Protein AF-A0A7V9Z8E1-F1 (afdb_monomer_lite)

Organism: NCBI:txid247480

InterPro domains:
  IPR007346 Endonuclease I [PF04231] (2-60)
  IPR007346 Endonuclease I [PTHR33607] (2-66)
  IPR044925 His-Me finger superfamily [SSF54060] (1-59)

Secondary structure (DSSP, 8-state):
-HHHHHH-TTTS-HHHHTT--HHHHHHHHHHSPPPHHHHHHHHHHHHHHS---HHHH-TTHHHHPPP-----

Foldseek 3Di:
DVQCLAPPLPPDDLVCLVVDDLVVVLVVCVVDPDDPVNVVVQVVVCVVPVDGRVCNVPVCVSVVDDRPNPPD

Structure (mmCIF, N/CA/C/O backbone):
data_AF-A0A7V9Z8E1-F1
#
_entry.id   AF-A0A7V9Z8E1-F1
#
loop_
_atom_site.group_PDB
_atom_site.id
_atom_site.type_symbol
_atom_site.label_atom_id
_atom_site.label_alt_id
_atom_site.label_comp_id
_atom_site.label_asym_id
_atom_site.label_entity_id
_atom_site.label_seq_id
_atom_site.pdbx_PDB_ins_code
_atom_site.Cartn_x
_atom_site.Cartn_y
_atom_site.Cartn_z
_atom_site.occupancy
_atom_site.B_iso_or_equiv
_atom_site.auth_seq_id
_atom_site.auth_comp_id
_atom_site.auth_asym_id
_atom_site.auth_atom_id
_atom_site.pdbx_PDB_model_num
ATOM 1 N N . MET A 1 1 ? 1.278 -2.139 3.625 1.00 91.06 1 MET A N 1
ATOM 2 C CA . MET A 1 1 ? 0.330 -1.760 4.698 1.00 91.06 1 MET A CA 1
ATOM 3 C C . MET A 1 1 ? -0.867 -0.988 4.151 1.00 91.06 1 MET A C 1
ATOM 5 O O . MET A 1 1 ? -1.976 -1.472 4.320 1.00 91.06 1 MET A O 1
ATOM 9 N N . LEU A 1 2 ? -0.660 0.120 3.423 1.00 95.56 2 LEU A N 1
ATOM 10 C CA . LEU A 1 2 ? -1.728 0.954 2.834 1.00 95.56 2 LEU A CA 1
ATOM 11 C C . LEU A 1 2 ? -2.843 0.147 2.133 1.00 95.56 2 LEU A C 1
ATOM 13 O O . LEU A 1 2 ? -4.020 0.375 2.389 1.00 95.56 2 LEU A 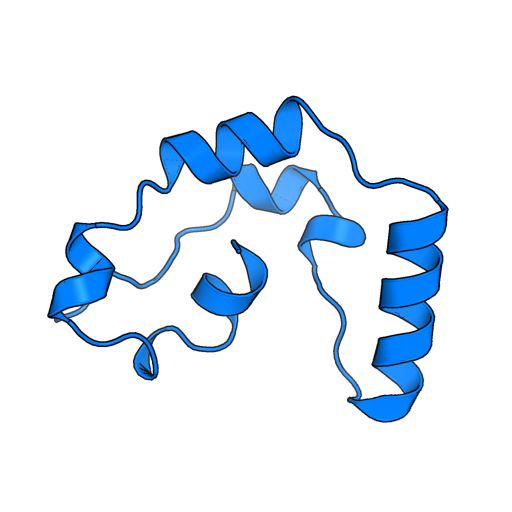O 1
ATOM 17 N N . TYR A 1 3 ? -2.496 -0.870 1.333 1.00 95.50 3 TYR A N 1
ATOM 18 C CA . TYR A 1 3 ? -3.490 -1.739 0.683 1.00 95.50 3 TYR A CA 1
ATOM 19 C C . TYR A 1 3 ? -4.454 -2.431 1.654 1.00 95.50 3 TYR A C 1
ATOM 21 O O . TYR A 1 3 ? -5.650 -2.473 1.393 1.00 95.50 3 TYR A O 1
ATOM 29 N N . PHE A 1 4 ? -3.962 -2.942 2.784 1.00 93.50 4 PHE A N 1
ATOM 30 C CA . PHE A 1 4 ? -4.813 -3.602 3.777 1.00 93.50 4 PHE A CA 1
ATOM 31 C C . PHE A 1 4 ? -5.761 -2.614 4.452 1.00 93.50 4 PHE A C 1
ATOM 33 O O . PHE A 1 4 ? -6.918 -2.948 4.683 1.00 93.50 4 PHE A O 1
ATOM 40 N N . LEU A 1 5 ? -5.292 -1.389 4.700 1.00 93.69 5 LEU A N 1
ATOM 41 C CA . LEU A 1 5 ? -6.110 -0.316 5.268 1.00 93.69 5 LEU A CA 1
ATOM 42 C C . LEU A 1 5 ? -7.252 0.081 4.328 1.00 93.69 5 LEU A C 1
ATOM 44 O O . LEU A 1 5 ? -8.357 0.352 4.784 1.00 93.69 5 LEU A O 1
ATOM 48 N N . LEU A 1 6 ? -6.988 0.083 3.019 1.00 93.00 6 LEU A N 1
ATOM 49 C CA . LEU A 1 6 ? -7.993 0.342 1.991 1.00 93.00 6 LEU A CA 1
ATOM 50 C C . LEU A 1 6 ? -8.965 -0.832 1.825 1.00 93.00 6 LEU A C 1
ATOM 52 O O . LEU A 1 6 ? -10.173 -0.636 1.737 1.00 93.00 6 LEU A O 1
ATOM 56 N N . ARG A 1 7 ? -8.440 -2.057 1.738 1.00 92.94 7 ARG A N 1
ATOM 57 C CA . ARG A 1 7 ? -9.220 -3.242 1.368 1.00 92.94 7 ARG A CA 1
ATOM 58 C C . ARG A 1 7 ? -10.051 -3.797 2.525 1.00 92.94 7 ARG A C 1
ATOM 60 O O . ARG A 1 7 ? -11.122 -4.342 2.274 1.00 92.94 7 ARG A O 1
ATOM 67 N N . TYR A 1 8 ? -9.562 -3.676 3.758 1.00 92.12 8 TYR A N 1
ATOM 68 C CA . TYR A 1 8 ? -10.152 -4.307 4.942 1.00 92.12 8 TYR A CA 1
ATOM 69 C C . TYR A 1 8 ? -10.267 -3.344 6.139 1.00 92.12 8 TYR A C 1
ATOM 71 O O . TYR A 1 8 ? -9.816 -3.671 7.239 1.00 92.12 8 TYR A O 1
ATOM 79 N N . PRO A 1 9 ? -10.876 -2.156 5.985 1.00 88.81 9 PRO A N 1
ATOM 80 C CA . PRO A 1 9 ? -10.925 -1.164 7.064 1.00 88.81 9 PRO A CA 1
ATOM 81 C C . PRO A 1 9 ? -11.681 -1.658 8.308 1.00 88.81 9 PRO A C 1
ATOM 83 O O . PRO A 1 9 ? -11.349 -1.290 9.437 1.00 88.81 9 PRO A O 1
ATOM 86 N N . ASN A 1 10 ? -12.665 -2.541 8.115 1.00 89.69 10 ASN A N 1
ATOM 87 C CA . ASN A 1 10 ? -13.497 -3.072 9.193 1.00 89.69 10 ASN A CA 1
ATOM 88 C C . ASN A 1 10 ? -12.852 -4.242 9.946 1.00 89.69 10 ASN A C 1
ATOM 90 O O . ASN A 1 10 ? -13.156 -4.426 11.122 1.00 89.69 10 ASN A O 1
ATOM 94 N N . GLU A 1 11 ? -11.912 -4.954 9.321 1.00 91.19 11 GLU A N 1
ATOM 95 C CA . GLU A 1 11 ? -11.226 -6.112 9.919 1.00 91.19 11 GLU A CA 1
ATOM 96 C C . GLU A 1 11 ? -10.118 -5.700 10.900 1.00 91.19 11 GLU A C 1
ATOM 98 O O . GLU A 1 11 ? -9.615 -6.499 11.688 1.00 91.19 11 GLU A O 1
ATOM 103 N N . ILE A 1 12 ? -9.724 -4.425 10.883 1.00 88.12 12 ILE A N 1
ATOM 104 C CA . ILE A 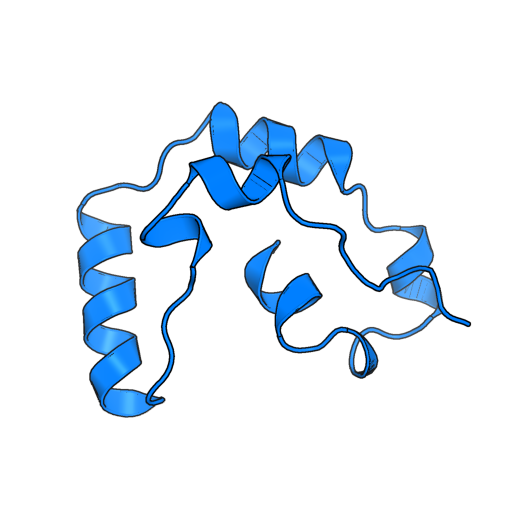1 12 ? -8.711 -3.895 11.793 1.00 88.12 12 ILE A CA 1
ATOM 105 C C . ILE A 1 12 ? -9.374 -3.608 13.138 1.00 88.12 12 ILE A C 1
ATOM 107 O O . ILE A 1 12 ? -10.232 -2.727 13.246 1.00 88.12 12 ILE A O 1
ATOM 111 N N . GLY A 1 13 ? -8.939 -4.312 14.185 1.00 87.62 13 GLY A N 1
ATOM 112 C CA . GLY A 1 13 ? -9.426 -4.098 15.547 1.00 87.62 13 GLY A CA 1
ATOM 113 C C . GLY A 1 13 ? -9.244 -2.648 16.013 1.00 87.62 13 GLY A C 1
ATOM 114 O O . GLY A 1 13 ? -8.201 -2.032 15.787 1.00 87.62 13 GLY A O 1
ATOM 115 N N . LYS A 1 14 ? -10.250 -2.093 16.704 1.00 86.06 14 LYS A N 1
ATOM 116 C CA . LYS A 1 14 ? -10.276 -0.68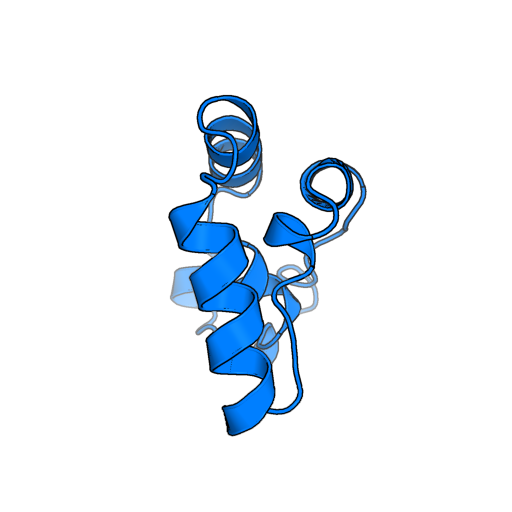0 17.142 1.00 86.06 14 LYS A CA 1
ATOM 117 C C . LYS A 1 14 ? -9.027 -0.256 17.933 1.00 86.06 14 LYS A C 1
ATOM 119 O O . LYS A 1 14 ? -8.549 0.863 17.764 1.00 86.06 14 LYS A O 1
ATOM 124 N N . SER A 1 15 ? -8.480 -1.149 18.762 1.00 88.12 15 SER A N 1
ATOM 125 C CA . SER A 1 15 ? -7.255 -0.911 19.543 1.00 88.12 15 SER A CA 1
ATOM 126 C C . SER A 1 15 ? -6.013 -0.699 18.671 1.00 88.12 15 SER A C 1
ATOM 128 O O . SER A 1 15 ? -5.103 0.028 19.069 1.00 88.12 15 SER A O 1
ATOM 130 N N . PHE A 1 16 ? -5.980 -1.303 17.482 1.00 87.12 16 PHE A N 1
ATOM 131 C CA . PHE A 1 16 ? -4.894 -1.153 16.520 1.00 87.12 16 PHE A CA 1
ATOM 132 C C . PHE A 1 16 ? -5.079 0.070 15.628 1.00 87.12 16 PHE A C 1
ATOM 134 O O . PHE A 1 16 ? -4.084 0.709 15.310 1.00 87.12 16 PHE A O 1
ATOM 141 N N . ARG A 1 17 ? -6.319 0.462 15.291 1.00 87.69 17 ARG A N 1
ATOM 142 C CA . ARG A 1 17 ? -6.588 1.637 14.434 1.00 87.69 17 ARG A CA 1
ATOM 143 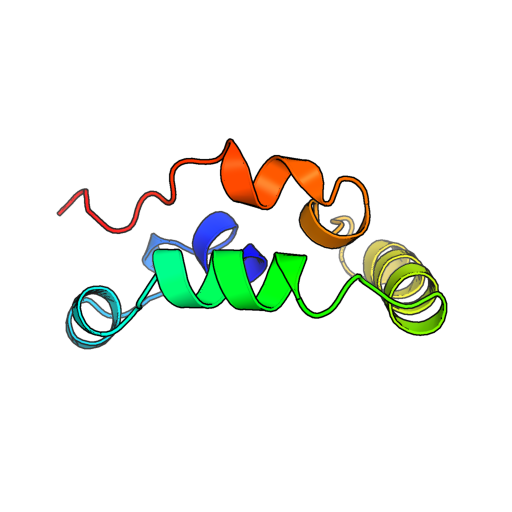C C . ARG A 1 17 ? -5.894 2.903 14.938 1.00 87.69 17 ARG A C 1
ATOM 145 O O . ARG A 1 17 ? -5.258 3.598 14.159 1.00 87.69 17 ARG A O 1
ATOM 152 N N . LYS A 1 18 ? -5.940 3.146 16.253 1.00 85.06 18 LYS A N 1
ATOM 153 C CA . LYS A 1 18 ? -5.299 4.308 16.899 1.00 85.06 18 LYS A CA 1
ATOM 154 C C . LYS A 1 18 ? -3.766 4.286 16.866 1.00 85.06 18 LYS A C 1
ATOM 156 O O . LYS A 1 18 ? -3.150 5.303 17.146 1.00 85.06 18 LYS A O 1
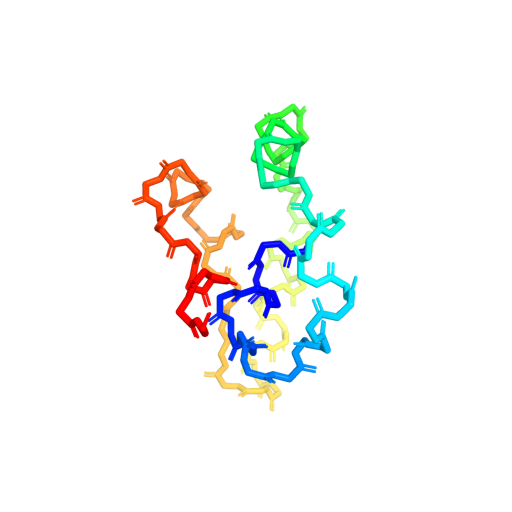ATOM 161 N N . LYS A 1 19 ? -3.155 3.134 16.577 1.00 91.19 19 LYS A N 1
ATOM 162 C CA . LYS A 1 19 ? -1.696 2.956 16.509 1.00 91.19 19 LYS A CA 1
ATOM 163 C C . LYS A 1 19 ? -1.156 3.043 15.081 1.00 91.19 19 LYS A C 1
ATOM 165 O O . LYS A 1 19 ? 0.052 2.953 14.892 1.00 91.19 19 LYS A O 1
ATOM 170 N N . ILE A 1 20 ? -2.031 3.152 14.082 1.00 91.94 20 ILE A N 1
ATOM 171 C CA . ILE A 1 20 ? -1.628 3.222 12.680 1.00 91.94 20 ILE A CA 1
ATOM 172 C C . ILE A 1 20 ? -1.266 4.668 12.352 1.00 91.94 20 ILE A C 1
ATOM 174 O O . ILE A 1 20 ? -2.124 5.547 12.347 1.00 91.94 20 ILE A O 1
ATOM 178 N N . ASP A 1 21 ? 0.005 4.887 12.040 1.00 94.50 21 ASP A N 1
ATOM 179 C CA . ASP A 1 21 ? 0.530 6.169 11.581 1.00 94.50 21 ASP A CA 1
ATOM 180 C C . ASP A 1 21 ? 0.465 6.235 10.046 1.00 94.50 21 ASP A C 1
ATOM 182 O O . ASP A 1 21 ? 1.335 5.724 9.339 1.00 94.50 21 ASP A O 1
ATOM 186 N N . ILE A 1 22 ? -0.621 6.806 9.517 1.00 93.81 22 ILE A N 1
ATOM 187 C CA . ILE A 1 22 ? -0.818 6.959 8.066 1.00 93.81 22 ILE A CA 1
ATOM 188 C C . ILE A 1 22 ? 0.246 7.861 7.429 1.00 93.81 22 ILE A C 1
ATOM 190 O O . ILE A 1 22 ? 0.811 7.433 6.419 1.00 93.81 22 ILE A O 1
ATOM 194 N N . PRO A 1 23 ? 0.567 9.049 7.983 1.00 94.88 23 PRO A N 1
ATOM 195 C CA . PRO A 1 23 ? 1.653 9.877 7.463 1.00 94.88 23 PRO A CA 1
ATOM 196 C C . PRO A 1 23 ? 2.982 9.128 7.322 1.00 94.88 23 PRO A C 1
ATOM 198 O O . PRO A 1 23 ? 3.627 9.235 6.280 1.00 94.88 23 PRO A O 1
ATOM 201 N N . LEU A 1 24 ? 3.367 8.319 8.317 1.00 96.50 24 LEU A N 1
ATOM 202 C CA . LEU A 1 24 ? 4.586 7.509 8.246 1.00 96.50 24 LEU A CA 1
ATOM 203 C C . LEU A 1 24 ? 4.542 6.496 7.096 1.00 96.50 24 LEU A C 1
ATOM 205 O O . LEU A 1 24 ? 5.513 6.356 6.356 1.00 96.50 24 LEU A O 1
ATOM 209 N N . LEU A 1 25 ? 3.415 5.800 6.919 1.00 96.69 25 LEU A N 1
ATOM 210 C CA . LEU A 1 25 ? 3.260 4.815 5.846 1.00 96.69 25 LEU A CA 1
ATOM 211 C C . LEU A 1 25 ? 3.288 5.451 4.451 1.00 96.69 25 LEU A C 1
ATOM 213 O O . LEU A 1 25 ? 3.829 4.843 3.529 1.00 96.69 25 LEU A O 1
ATOM 217 N N . ILE A 1 26 ? 2.717 6.649 4.293 1.00 96.75 26 ILE A N 1
ATOM 218 C CA . ILE A 1 26 ? 2.792 7.416 3.040 1.00 96.75 26 ILE A CA 1
ATOM 219 C C . ILE A 1 26 ? 4.238 7.842 2.778 1.00 96.75 26 ILE A C 1
ATOM 221 O O . ILE A 1 26 ? 4.744 7.622 1.680 1.00 96.75 26 ILE A O 1
ATOM 225 N N . ARG A 1 27 ? 4.933 8.365 3.796 1.00 97.69 27 ARG A N 1
ATOM 226 C CA . ARG A 1 27 ? 6.341 8.761 3.688 1.00 97.69 27 ARG A CA 1
ATOM 227 C C . ARG A 1 27 ? 7.234 7.594 3.264 1.00 97.69 27 ARG A C 1
ATOM 229 O O . ARG A 1 27 ? 8.013 7.734 2.329 1.00 97.69 27 ARG A O 1
ATOM 236 N N . TRP A 1 28 ? 7.104 6.430 3.900 1.00 98.19 28 TRP A N 1
ATOM 237 C CA . TRP A 1 28 ? 7.871 5.245 3.500 1.00 98.19 28 TRP A CA 1
ATOM 238 C C . TRP A 1 28 ? 7.565 4.806 2.070 1.00 98.19 28 TRP A C 1
ATOM 240 O O . TRP A 1 28 ? 8.472 4.414 1.346 1.00 98.19 28 TRP A O 1
ATOM 250 N N . HIS A 1 29 ? 6.307 4.888 1.636 1.00 97.56 29 HIS A N 1
ATOM 251 C CA . HIS A 1 29 ? 5.938 4.555 0.259 1.00 97.56 29 HIS A CA 1
ATOM 252 C C . HIS A 1 29 ? 6.614 5.477 -0.774 1.00 97.56 29 HIS A C 1
ATOM 254 O O . HIS A 1 29 ? 6.983 5.017 -1.852 1.00 97.56 29 HIS A O 1
ATOM 260 N N . GLN A 1 30 ? 6.820 6.755 -0.438 1.00 96.94 30 GLN A N 1
ATOM 261 C CA . GLN A 1 30 ? 7.554 7.714 -1.275 1.00 96.94 30 GLN A CA 1
ATOM 262 C C . GLN A 1 30 ? 9.072 7.473 -1.249 1.00 96.94 30 GLN A C 1
ATOM 264 O O . GLN A 1 30 ? 9.718 7.508 -2.293 1.00 96.94 30 GLN A O 1
ATOM 269 N N . GLU A 1 31 ? 9.642 7.233 -0.063 1.00 98.25 31 GLU A N 1
ATOM 270 C CA . GLU A 1 31 ? 11.084 7.000 0.120 1.00 98.25 31 GLU A CA 1
ATOM 271 C C . GLU A 1 31 ? 11.550 5.686 -0.526 1.00 98.25 31 GLU A C 1
ATOM 273 O O . GLU A 1 31 ? 12.694 5.589 -0.973 1.00 98.25 31 GLU A O 1
ATOM 278 N N . PHE A 1 32 ? 10.661 4.691 -0.619 1.00 97.81 32 PHE A N 1
ATOM 279 C CA . PHE A 1 32 ? 10.953 3.365 -1.161 1.00 97.81 32 PHE A CA 1
ATOM 280 C C . PHE A 1 32 ? 9.976 2.992 -2.291 1.00 97.81 32 PHE A C 1
ATOM 282 O O . PHE A 1 32 ? 9.013 2.254 -2.061 1.00 97.81 32 PHE A O 1
ATOM 289 N N . PRO A 1 33 ? 10.216 3.469 -3.529 1.00 96.69 33 PRO A N 1
ATOM 290 C CA . PRO A 1 33 ? 9.366 3.153 -4.671 1.00 96.69 33 PRO A CA 1
ATOM 291 C C . PRO A 1 33 ? 9.303 1.653 -4.972 1.00 96.69 33 PRO A C 1
ATOM 293 O O . PRO A 1 33 ? 10.297 0.934 -4.858 1.00 96.69 33 PRO A O 1
ATOM 296 N N . ALA A 1 34 ? 8.141 1.199 -5.451 1.00 97.12 34 ALA A N 1
ATOM 297 C CA . ALA A 1 34 ? 7.922 -0.199 -5.804 1.00 97.12 34 ALA A CA 1
ATOM 298 C C . ALA A 1 34 ? 8.902 -0.685 -6.883 1.00 97.12 34 ALA A C 1
ATOM 300 O O . ALA A 1 34 ? 9.007 -0.127 -7.983 1.00 97.12 34 ALA A O 1
ATOM 301 N N . THR A 1 35 ? 9.568 -1.792 -6.585 1.00 98.25 35 THR A N 1
ATOM 302 C CA . THR A 1 35 ? 10.519 -2.451 -7.477 1.00 98.25 35 THR A CA 1
ATOM 303 C C . THR A 1 35 ? 9.821 -3.193 -8.623 1.00 98.25 35 THR A C 1
ATOM 305 O O . THR A 1 35 ? 8.625 -3.496 -8.583 1.00 98.25 35 THR A O 1
ATOM 308 N N . ILE A 1 36 ? 10.585 -3.563 -9.658 1.00 98.25 36 ILE A N 1
ATOM 309 C CA . ILE A 1 36 ? 10.088 -4.418 -10.754 1.00 98.25 36 ILE A CA 1
ATOM 310 C C . ILE A 1 36 ? 9.573 -5.759 -10.215 1.00 98.25 36 ILE A C 1
ATOM 312 O O . ILE A 1 36 ? 8.524 -6.240 -10.644 1.00 98.25 36 ILE A O 1
ATOM 316 N N . TYR A 1 37 ? 10.276 -6.342 -9.241 1.00 98.44 37 TYR A N 1
ATOM 317 C CA . TYR A 1 37 ? 9.855 -7.587 -8.606 1.00 98.44 37 TYR A CA 1
ATOM 318 C C . TYR A 1 37 ? 8.478 -7.448 -7.942 1.00 98.44 37 TYR A C 1
ATOM 320 O O . TYR A 1 37 ? 7.609 -8.298 -8.135 1.00 98.44 37 TYR A O 1
ATOM 328 N N . GLU A 1 38 ? 8.234 -6.355 -7.217 1.00 98.31 38 GLU A N 1
ATOM 329 C CA . GLU A 1 38 ? 6.936 -6.105 -6.586 1.00 98.31 38 GLU A CA 1
ATOM 330 C C . GLU A 1 38 ? 5.812 -5.906 -7.605 1.00 98.31 38 GLU A C 1
ATOM 332 O O . GLU A 1 38 ? 4.704 -6.399 -7.386 1.00 98.31 38 GLU A O 1
ATOM 337 N N . LYS A 1 39 ? 6.095 -5.269 -8.748 1.00 98.25 39 LYS A N 1
ATOM 338 C CA . LYS A 1 39 ? 5.140 -5.138 -9.860 1.00 98.25 39 LYS A CA 1
ATOM 339 C C . LYS A 1 39 ? 4.781 -6.496 -10.465 1.00 98.25 39 LYS A C 1
ATOM 341 O O . LYS A 1 39 ? 3.598 -6.793 -10.635 1.00 98.25 39 LYS A O 1
ATOM 346 N N . HIS A 1 40 ? 5.773 -7.351 -10.727 1.00 98.44 40 HIS A N 1
ATOM 347 C CA . HIS A 1 40 ? 5.534 -8.718 -11.203 1.00 98.44 40 HIS A CA 1
ATOM 348 C C . HIS A 1 40 ? 4.750 -9.544 -10.185 1.00 98.44 40 HIS A C 1
ATOM 350 O O . HIS A 1 40 ? 3.804 -10.239 -10.549 1.00 98.44 40 HIS A O 1
ATOM 356 N N . ARG A 1 41 ? 5.084 -9.424 -8.898 1.00 98.25 41 ARG A N 1
ATOM 357 C CA . ARG A 1 41 ? 4.348 -10.094 -7.826 1.00 98.25 41 ARG A CA 1
ATOM 358 C C . ARG A 1 41 ? 2.895 -9.614 -7.747 1.00 98.25 41 ARG A C 1
ATOM 360 O O . ARG A 1 41 ? 2.008 -10.449 -7.605 1.00 98.25 41 ARG A O 1
ATOM 367 N N . ASN A 1 42 ? 2.636 -8.309 -7.869 1.00 98.25 42 ASN A N 1
ATOM 368 C CA . ASN A 1 42 ? 1.276 -7.755 -7.899 1.00 98.25 42 ASN A CA 1
ATOM 369 C C . ASN A 1 42 ? 0.464 -8.326 -9.075 1.00 98.25 42 ASN A C 1
ATOM 371 O O . ASN A 1 42 ? -0.695 -8.698 -8.908 1.00 98.25 42 ASN A O 1
ATOM 375 N N . TYR A 1 43 ? 1.096 -8.471 -10.245 1.00 98.06 43 TYR A N 1
ATOM 376 C CA . TYR A 1 43 ? 0.478 -9.085 -11.422 1.00 98.06 43 TYR A CA 1
ATOM 377 C C . TYR A 1 43 ? 0.212 -10.587 -11.250 1.00 98.06 43 TYR A C 1
ATOM 379 O O . TYR A 1 43 ? -0.871 -11.058 -11.576 1.00 98.06 43 TYR A O 1
ATOM 387 N N . ALA A 1 44 ? 1.159 -11.342 -10.691 1.00 98.31 44 ALA A N 1
ATOM 388 C CA . ALA A 1 44 ? 0.980 -12.772 -10.441 1.00 98.31 44 ALA A CA 1
ATOM 389 C C . ALA A 1 44 ? -0.153 -13.041 -9.435 1.00 98.31 44 ALA A C 1
ATOM 391 O O . ALA A 1 44 ? -0.984 -13.920 -9.652 1.00 98.31 44 ALA A O 1
ATOM 392 N N . ILE A 1 45 ? -0.226 -12.247 -8.361 1.00 97.88 45 ILE A N 1
ATOM 393 C CA . ILE A 1 45 ? -1.291 -12.352 -7.352 1.00 97.88 45 ILE A CA 1
ATOM 394 C C . ILE A 1 45 ? -2.666 -12.056 -7.961 1.00 97.88 45 ILE A C 1
ATOM 396 O O . ILE A 1 45 ? -3.636 -12.725 -7.604 1.00 97.88 45 ILE A O 1
ATOM 400 N N . PHE A 1 46 ? -2.756 -11.119 -8.910 1.00 98.06 46 PHE A N 1
ATOM 401 C CA . PHE A 1 46 ? -4.011 -10.808 -9.595 1.00 98.06 46 PHE A CA 1
ATOM 402 C C . PHE A 1 46 ? -4.639 -12.029 -10.276 1.00 98.06 46 PHE A C 1
ATOM 404 O O . PHE A 1 46 ? -5.847 -12.210 -10.169 1.00 98.06 46 PHE A O 1
ATOM 411 N N . PHE A 1 47 ? -3.851 -12.913 -10.893 1.00 98.06 47 PHE A N 1
ATOM 412 C CA . PHE A 1 47 ? -4.395 -14.134 -11.505 1.00 98.06 47 PHE A CA 1
ATOM 413 C C . PHE A 1 47 ? -4.986 -15.123 -10.497 1.00 98.06 47 PHE A C 1
ATOM 415 O O . PHE A 1 47 ? -5.798 -15.961 -10.874 1.00 98.06 47 PHE A O 1
ATOM 422 N N . ILE A 1 48 ? -4.593 -15.029 -9.225 1.00 97.62 48 ILE A N 1
ATOM 423 C CA . ILE A 1 48 ? -5.079 -15.904 -8.154 1.00 97.62 48 ILE A CA 1
ATOM 424 C C . ILE A 1 48 ? -6.275 -15.265 -7.436 1.00 97.62 48 ILE A C 1
ATOM 426 O O . ILE A 1 48 ? -7.242 -15.948 -7.116 1.00 97.62 48 ILE A O 1
ATOM 430 N N . GLN A 1 49 ? -6.207 -13.961 -7.152 1.00 97.38 49 GLN A N 1
ATOM 431 C CA . GLN A 1 49 ? -7.152 -13.268 -6.264 1.00 97.38 49 GLN A CA 1
ATOM 432 C C . GLN A 1 49 ? -8.147 -12.353 -6.995 1.00 97.38 49 GLN A C 1
ATOM 434 O O . GLN A 1 49 ? -9.120 -11.902 -6.391 1.00 97.38 49 GLN A O 1
ATOM 439 N N . GLY A 1 50 ? -7.902 -12.038 -8.269 1.00 97.38 50 GLY A N 1
ATOM 440 C CA . GLY A 1 50 ? -8.742 -11.154 -9.083 1.00 97.38 50 GLY A CA 1
ATOM 441 C C . GLY A 1 50 ? -8.658 -9.665 -8.724 1.00 97.38 50 GLY A C 1
ATOM 442 O O . GLY A 1 50 ? -9.413 -8.862 -9.266 1.00 97.38 50 GLY A O 1
ATOM 443 N N . ASN A 1 51 ? -7.761 -9.260 -7.821 1.00 97.06 51 ASN A N 1
ATOM 444 C CA . ASN A 1 51 ? -7.544 -7.866 -7.433 1.00 97.06 51 ASN A CA 1
ATOM 445 C C . ASN A 1 51 ? -6.054 -7.492 -7.471 1.00 97.06 51 ASN A C 1
ATOM 447 O O . ASN A 1 51 ? -5.174 -8.348 -7.419 1.00 97.06 51 ASN A O 1
ATOM 451 N N . ARG A 1 52 ? -5.778 -6.191 -7.593 1.00 97.31 52 ARG A N 1
ATOM 452 C CA . ARG A 1 52 ? -4.424 -5.623 -7.594 1.00 97.31 52 ARG A CA 1
ATOM 453 C C . ARG A 1 52 ? -4.273 -4.625 -6.461 1.00 97.31 52 ARG A C 1
ATOM 455 O O . ARG A 1 52 ? -5.236 -3.956 -6.087 1.00 97.31 52 ARG A O 1
ATOM 462 N N . ASN A 1 53 ? -3.058 -4.504 -5.938 1.00 97.94 53 ASN A N 1
ATOM 463 C CA . ASN A 1 53 ? -2.709 -3.415 -5.039 1.00 97.94 53 ASN A CA 1
ATOM 464 C C . ASN A 1 53 ? -2.549 -2.115 -5.855 1.00 97.94 53 ASN A C 1
ATOM 466 O O . ASN A 1 53 ? -1.563 -1.994 -6.589 1.00 97.94 53 ASN A O 1
ATOM 470 N N . PRO A 1 54 ? -3.457 -1.131 -5.709 1.00 97.25 54 PRO A N 1
ATOM 471 C CA . PRO A 1 54 ? -3.428 0.087 -6.512 1.00 97.25 54 PRO A CA 1
ATOM 472 C C . PRO A 1 54 ? -2.191 0.944 -6.232 1.00 97.25 54 PRO A C 1
ATOM 474 O O . PRO A 1 54 ? -1.746 1.656 -7.118 1.00 97.25 54 PRO A O 1
ATOM 477 N N . PHE A 1 55 ? -1.587 0.838 -5.046 1.00 98.00 55 PHE A N 1
ATOM 478 C CA . PHE A 1 55 ? -0.389 1.603 -4.691 1.00 98.00 55 PHE A CA 1
ATOM 479 C C . PHE A 1 55 ? 0.883 1.083 -5.383 1.00 98.00 55 PHE A C 1
ATOM 481 O O . PHE A 1 55 ? 1.875 1.798 -5.438 1.0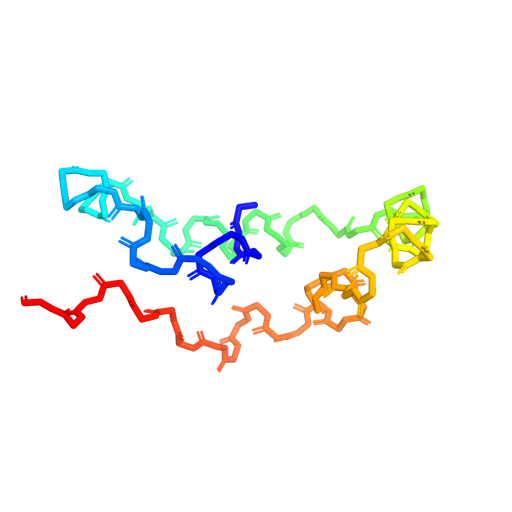0 98.00 55 PHE A O 1
ATOM 488 N N . ILE A 1 56 ? 0.871 -0.146 -5.919 1.00 98.06 56 ILE A N 1
ATOM 489 C CA . ILE A 1 56 ? 1.969 -0.666 -6.757 1.00 98.06 56 ILE A CA 1
ATOM 490 C C . ILE A 1 56 ? 1.802 -0.217 -8.214 1.00 98.06 56 ILE A C 1
ATOM 492 O O . ILE A 1 56 ? 2.793 0.039 -8.898 1.00 98.06 56 ILE A O 1
ATOM 496 N N . ASP A 1 57 ? 0.557 -0.131 -8.683 1.00 97.06 57 ASP A N 1
ATOM 497 C CA . ASP A 1 57 ? 0.246 0.206 -10.075 1.00 97.06 57 ASP A CA 1
ATOM 498 C C . ASP A 1 57 ? 0.232 1.717 -10.323 1.00 97.06 57 ASP A C 1
ATOM 500 O O . ASP A 1 57 ? 0.670 2.165 -11.379 1.00 97.06 57 ASP A O 1
ATOM 504 N N . VAL A 1 58 ? -0.249 2.489 -9.346 1.00 97.00 58 VAL A N 1
ATOM 505 C CA . VAL A 1 58 ? -0.373 3.952 -9.384 1.00 97.00 58 VAL A CA 1
ATOM 506 C C . VAL A 1 58 ? 0.107 4.517 -8.037 1.00 97.00 58 VAL A C 1
ATOM 508 O O . VAL A 1 58 ? -0.705 4.757 -7.133 1.00 97.00 58 VAL A O 1
ATOM 511 N N . PRO A 1 59 ? 1.432 4.671 -7.843 1.00 96.44 59 PRO A N 1
ATOM 512 C CA . PRO A 1 59 ? 2.015 5.075 -6.563 1.00 96.44 59 PRO A CA 1
ATOM 513 C C . PRO A 1 59 ? 1.454 6.386 -5.998 1.00 96.44 59 PRO A C 1
ATOM 515 O O . PRO A 1 59 ? 1.316 6.510 -4.782 1.00 96.44 59 PRO A O 1
ATOM 518 N N . GLU A 1 60 ? 1.057 7.322 -6.862 1.00 95.94 60 GLU A N 1
ATOM 519 C CA . GLU A 1 60 ? 0.539 8.650 -6.510 1.00 95.94 60 GLU A CA 1
ATOM 520 C C . GLU A 1 60 ? -0.798 8.586 -5.754 1.00 95.94 60 GLU A C 1
ATOM 522 O O . GLU A 1 60 ? -1.194 9.545 -5.089 1.00 95.94 60 GLU A O 1
ATOM 527 N N . LEU A 1 61 ? -1.512 7.455 -5.819 1.00 96.31 61 LEU A N 1
ATOM 528 C CA . LEU A 1 61 ? -2.740 7.261 -5.049 1.00 96.31 61 LEU A CA 1
ATOM 529 C C . LEU A 1 61 ? -2.489 7.250 -3.540 1.00 96.31 61 LEU A C 1
ATOM 531 O O . LEU A 1 61 ? -3.410 7.559 -2.786 1.00 96.31 61 LEU A O 1
ATOM 535 N N . ALA A 1 62 ? -1.276 6.922 -3.084 1.00 94.88 62 ALA A N 1
ATOM 536 C CA . ALA A 1 62 ? -0.954 6.902 -1.657 1.00 94.88 62 ALA A CA 1
ATOM 537 C C . ALA A 1 62 ? -1.178 8.270 -0.988 1.00 94.88 62 ALA A C 1
ATOM 539 O O . ALA A 1 62 ? -1.639 8.320 0.147 1.00 94.88 62 ALA A O 1
ATOM 540 N N . GLU A 1 63 ? -0.922 9.364 -1.708 1.00 92.88 63 GLU A N 1
ATOM 541 C CA . GLU A 1 63 ? -1.072 10.739 -1.208 1.00 92.88 63 GLU A CA 1
ATOM 542 C C . GLU A 1 63 ? -2.494 11.292 -1.363 1.00 92.88 63 GLU A C 1
ATOM 544 O O . GLU A 1 63 ? -2.878 12.233 -0.675 1.00 92.88 63 GLU A O 1
ATOM 549 N N . ARG A 1 64 ? -3.282 10.728 -2.287 1.00 92.50 64 ARG A N 1
ATOM 550 C CA . ARG A 1 64 ? -4.606 11.255 -2.664 1.00 92.50 64 ARG A CA 1
ATOM 551 C C . ARG A 1 64 ? -5.765 10.561 -1.955 1.00 92.50 64 ARG A C 1
ATOM 553 O O . ARG A 1 64 ? -6.893 11.044 -2.011 1.00 92.50 64 ARG A O 1
ATOM 560 N N . MET A 1 65 ? -5.514 9.408 -1.343 1.00 88.50 65 MET A N 1
ATOM 561 C CA . MET A 1 65 ? -6.554 8.561 -0.765 1.00 88.50 65 MET A CA 1
ATOM 562 C C . MET A 1 65 ? -6.802 8.883 0.709 1.00 88.50 65 MET A C 1
ATOM 564 O O . MET A 1 65 ? -5.877 9.071 1.496 1.00 88.50 65 MET A O 1
ATOM 568 N N . ILE A 1 66 ? -8.077 8.859 1.099 1.00 86.62 66 ILE A N 1
ATOM 569 C CA . ILE A 1 66 ? -8.497 8.920 2.500 1.00 86.62 66 ILE A CA 1
ATOM 570 C C . ILE A 1 66 ? -8.700 7.487 2.991 1.00 86.62 66 ILE A C 1
ATOM 572 O O . ILE A 1 66 ? -9.497 6.736 2.429 1.00 86.62 66 ILE A O 1
ATOM 576 N N . PHE A 1 67 ? -7.997 7.105 4.056 1.00 86.06 67 PHE A N 1
ATOM 577 C CA . PHE A 1 67 ? -8.167 5.793 4.679 1.00 86.06 67 PHE A CA 1
ATOM 578 C C . PHE A 1 67 ? -9.325 5.842 5.684 1.00 86.06 67 PHE A C 1
ATOM 580 O O . PHE A 1 67 ? -9.253 6.619 6.641 1.00 86.06 67 PHE A O 1
ATOM 587 N N . PRO A 1 68 ? -10.381 5.023 5.520 1.00 73.69 68 PRO A N 1
ATOM 588 C CA . PRO A 1 68 ? -11.572 5.064 6.368 1.00 73.69 68 PRO A CA 1
ATOM 589 C C . PRO A 1 68 ? -11.329 4.352 7.711 1.00 73.69 68 PRO A C 1
ATOM 591 O O . PRO A 1 68 ? -11.974 3.364 8.046 1.00 73.69 68 PRO A O 1
ATOM 594 N N . LEU A 1 69 ? -10.361 4.843 8.488 1.00 71.94 69 LEU A N 1
ATOM 595 C CA . LEU A 1 69 ? -10.001 4.318 9.811 1.00 71.94 69 LEU A CA 1
ATOM 596 C C . LEU A 1 69 ? -10.704 5.058 10.959 1.00 71.94 69 LEU A C 1
ATOM 598 O O . LEU A 1 69 ? -10.661 4.592 12.097 1.00 71.94 69 LEU A O 1
ATOM 602 N N . THR A 1 70 ? -11.340 6.195 10.660 1.00 55.75 70 THR A N 1
ATOM 603 C CA . THR A 1 70 ? -11.909 7.144 11.632 1.00 55.75 70 THR A CA 1
ATOM 604 C C . THR A 1 70 ? -13.433 7.102 11.749 1.00 55.75 70 THR A C 1
ATOM 606 O O . THR A 1 70 ? -13.982 7.771 12.618 1.00 55.75 70 THR A O 1
ATOM 609 N N . LEU A 1 71 ? -14.132 6.312 10.930 1.00 54.12 71 LEU A N 1
ATOM 610 C CA . LEU A 1 71 ? -15.582 6.139 11.049 1.00 54.12 71 LEU A CA 1
ATOM 611 C C . LEU A 1 71 ? -15.888 5.071 12.112 1.00 54.12 71 LEU A C 1
ATOM 613 O O . LEU A 1 71 ? -16.102 3.898 11.800 1.00 54.12 71 LEU A O 1
ATOM 617 N N . SER A 1 72 ? -15.842 5.467 13.385 1.00 49.22 72 SER A N 1
ATOM 618 C CA . SER A 1 72 ? -16.468 4.738 14.496 1.00 49.22 72 SER A CA 1
ATOM 619 C C . SER A 1 72 ? -16.807 5.663 15.648 1.00 49.22 72 SER A C 1
ATOM 621 O O . SER A 1 72 ? -15.850 6.307 16.135 1.00 49.22 72 SER A O 1
#

Radius of gyration: 13.01 Å; chains: 1; bounding box: 28×27×31 Å

Sequence (72 aa):
MLYFLLRYPNEIGKSFRKKIDIPLLIRWHQEFPATIYEKHRNYAIFFIQGNRNPFIDVPELAERMIFPLTLS

pLDDT: mean 92.32, std 9.74, range [49.22, 98.44]